Protein AF-A8U1F0-F1 (afdb_monomer_lite)

Structure (mmCIF, N/CA/C/O backbone):
data_AF-A8U1F0-F1
#
_entry.id   AF-A8U1F0-F1
#
loop_
_atom_site.group_PDB
_atom_site.id
_atom_site.type_symb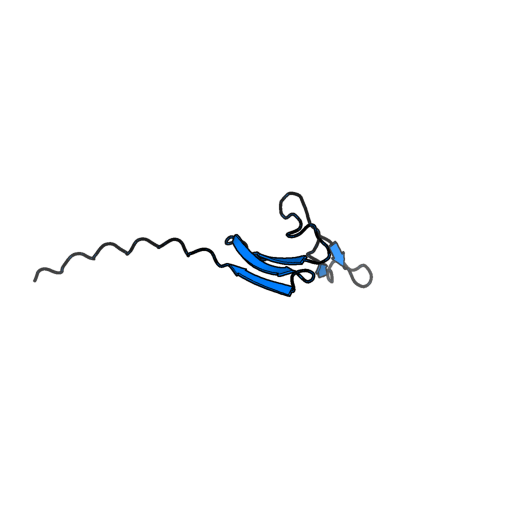ol
_atom_site.label_atom_id
_atom_site.label_alt_id
_atom_site.label_comp_id
_atom_site.label_asym_id
_atom_site.label_entity_id
_atom_site.label_seq_id
_atom_site.pdbx_PDB_ins_code
_atom_site.Cartn_x
_atom_site.Cartn_y
_atom_site.Cartn_z
_atom_site.occupancy
_atom_site.B_iso_or_equiv
_atom_site.auth_seq_id
_atom_site.auth_comp_id
_atom_site.auth_asym_id
_atom_site.auth_atom_id
_atom_site.pdbx_PDB_model_num
ATOM 1 N N . MET A 1 1 ? -9.982 -4.029 8.382 1.00 81.38 1 MET A N 1
ATOM 2 C CA . MET A 1 1 ? -10.314 -2.592 8.506 1.00 81.38 1 MET A CA 1
ATOM 3 C C . MET A 1 1 ? -10.185 -2.200 9.964 1.00 81.38 1 MET A C 1
ATOM 5 O O . MET A 1 1 ? -10.428 -3.063 10.799 1.00 81.38 1 MET A O 1
ATOM 9 N N . LEU A 1 2 ? -9.808 -0.956 10.250 1.00 84.06 2 LEU A N 1
ATOM 10 C CA . LEU A 1 2 ? -9.760 -0.392 11.600 1.00 84.06 2 LEU A CA 1
ATOM 11 C C . LEU A 1 2 ? -10.667 0.847 11.665 1.00 84.06 2 LEU A C 1
ATOM 13 O O . LEU A 1 2 ? -10.755 1.582 10.683 1.00 84.06 2 LEU A O 1
ATOM 17 N N . VAL A 1 3 ? -11.325 1.075 12.801 1.00 87.38 3 VAL A N 1
ATOM 18 C CA . VAL A 1 3 ? -12.086 2.305 13.068 1.00 87.38 3 VAL A CA 1
ATOM 19 C C . VAL A 1 3 ? -11.406 3.039 14.216 1.00 87.38 3 VAL A C 1
ATOM 21 O O . VAL A 1 3 ? -11.185 2.452 15.273 1.00 87.38 3 VAL A O 1
ATOM 24 N N . LEU A 1 4 ? -11.041 4.299 13.994 1.00 87.56 4 LEU A N 1
ATOM 25 C CA . LEU A 1 4 ? -10.505 5.182 15.025 1.00 87.56 4 LEU A CA 1
ATOM 26 C C . LEU A 1 4 ? -11.630 6.065 15.554 1.00 87.56 4 LEU A C 1
ATOM 28 O O . LEU A 1 4 ? -12.207 6.822 14.780 1.00 87.56 4 LEU A O 1
ATOM 32 N N . CYS A 1 5 ? -11.905 5.996 16.854 1.00 90.12 5 CYS A N 1
ATOM 33 C CA . CYS A 1 5 ? -12.924 6.806 17.526 1.00 90.12 5 CYS A CA 1
ATOM 34 C C . CYS A 1 5 ? -12.239 7.760 18.517 1.00 90.12 5 CYS A C 1
ATOM 36 O O . CYS A 1 5 ? -11.919 7.335 19.634 1.00 90.12 5 CYS A O 1
ATOM 38 N N . PRO A 1 6 ? -11.950 9.019 18.136 1.00 86.25 6 PRO A N 1
ATOM 39 C CA . PRO A 1 6 ? -11.367 9.997 19.051 1.00 86.25 6 PRO A CA 1
ATOM 40 C C . PRO A 1 6 ? -12.227 10.135 20.315 1.00 86.25 6 PRO A C 1
ATOM 42 O O . PRO A 1 6 ? -13.442 10.283 20.234 1.00 86.25 6 PRO A O 1
ATOM 45 N N . GLY A 1 7 ? -11.613 10.018 21.496 1.00 89.00 7 GLY A N 1
ATOM 46 C CA . GLY A 1 7 ? -12.337 10.078 22.774 1.00 89.00 7 GLY A CA 1
ATOM 47 C C . GLY A 1 7 ? -13.314 8.921 23.034 1.00 89.00 7 GLY A C 1
ATOM 48 O O . GLY A 1 7 ? -14.079 8.990 23.988 1.00 89.00 7 GLY A O 1
ATOM 49 N N . GLY A 1 8 ? -13.301 7.866 22.212 1.00 86.25 8 GLY A N 1
ATOM 50 C CA . GLY A 1 8 ? -14.215 6.728 22.335 1.00 86.25 8 GLY A CA 1
ATOM 51 C C . GLY A 1 8 ? -15.601 6.951 21.724 1.00 86.25 8 GLY A C 1
ATOM 52 O O . GLY A 1 8 ? -16.433 6.051 21.814 1.00 86.25 8 GLY A O 1
ATOM 53 N N . GLU A 1 9 ? -15.852 8.095 21.074 1.00 89.06 9 GLU A N 1
ATOM 54 C CA . GLU A 1 9 ? -17.129 8.348 20.399 1.00 89.06 9 GLU A CA 1
ATOM 55 C C . GLU A 1 9 ? -17.134 7.742 18.987 1.00 89.06 9 GLU A C 1
ATOM 57 O O . GLU A 1 9 ? -16.414 8.174 18.083 1.00 89.06 9 GLU A O 1
ATOM 62 N N . LEU A 1 10 ? -17.978 6.732 18.793 1.00 88.44 10 LEU A N 1
ATOM 63 C CA . LEU A 1 10 ? -18.225 6.073 17.521 1.00 88.44 10 LEU A CA 1
ATOM 64 C C . LEU A 1 10 ? -18.901 6.979 16.478 1.00 88.44 10 LEU A C 1
ATOM 66 O O . LEU A 1 10 ? -18.619 6.818 15.292 1.00 88.44 10 LEU A O 1
ATOM 70 N N . ASN A 1 11 ? -19.720 7.958 16.877 1.00 91.25 11 ASN A N 1
ATOM 71 C CA . ASN A 1 11 ? -20.295 8.946 15.950 1.00 91.25 11 ASN A CA 1
ATOM 72 C C . ASN A 1 11 ? -19.225 9.836 15.300 1.00 91.25 11 ASN A C 1
ATOM 74 O O . ASN A 1 11 ? -19.485 10.469 14.278 1.00 91.25 11 ASN A O 1
ATOM 78 N N . GLN A 1 12 ? -18.020 9.876 15.873 1.00 88.06 12 GLN A N 1
ATOM 79 C CA . GLN A 1 12 ? -16.850 10.550 15.306 1.00 88.06 12 GLN A CA 1
ATOM 80 C C . GLN A 1 12 ? -15.828 9.557 14.735 1.00 88.06 12 GLN A C 1
ATOM 82 O O . GLN A 1 12 ? -14.672 9.910 14.491 1.00 88.06 12 GLN A O 1
ATOM 87 N N . GLY A 1 13 ? -16.244 8.306 14.527 1.00 85.88 13 GLY A N 1
ATOM 88 C CA . GLY A 1 13 ? -15.403 7.247 14.000 1.00 85.88 13 GLY A CA 1
ATOM 89 C C . GLY A 1 13 ? -14.895 7.556 12.591 1.00 85.88 13 GLY A C 1
ATOM 90 O O . GLY A 1 13 ? -15.668 7.867 11.687 1.00 85.88 13 GLY A O 1
ATOM 91 N N . CYS A 1 14 ? -13.589 7.405 12.380 1.00 85.81 14 CYS A N 1
ATOM 92 C CA . CYS A 1 14 ? -12.955 7.454 11.067 1.00 85.81 14 CYS A CA 1
ATOM 93 C C . CYS A 1 14 ? -12.468 6.059 10.662 1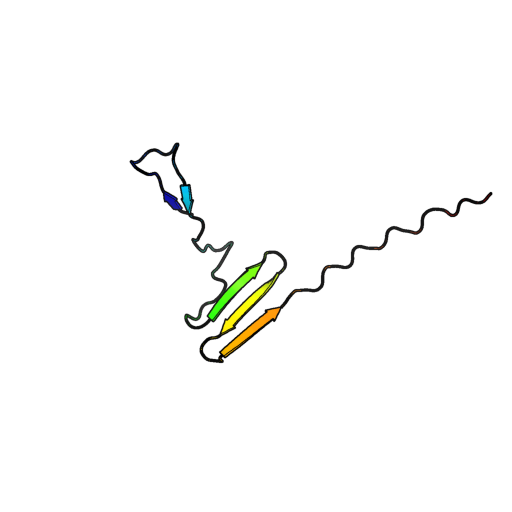.00 85.81 14 CYS A C 1
ATOM 95 O O . CYS A 1 14 ? -11.839 5.345 11.449 1.00 85.81 14 CYS A O 1
ATOM 97 N N . VAL A 1 15 ? -12.752 5.661 9.422 1.00 87.62 15 VAL A N 1
ATOM 98 C CA . VAL A 1 15 ? -12.341 4.362 8.887 1.00 87.62 15 VAL A CA 1
ATOM 99 C C . VAL A 1 15 ? -10.929 4.451 8.319 1.00 87.62 15 VAL A C 1
ATOM 101 O O . VAL A 1 15 ? -10.685 5.130 7.325 1.00 87.62 15 VAL A O 1
ATOM 104 N N . LEU A 1 16 ? -10.018 3.667 8.889 1.00 82.50 16 LEU A N 1
ATOM 105 C CA . LEU A 1 16 ? -8.714 3.384 8.304 1.00 82.50 16 LEU A CA 1
ATOM 106 C C . LEU A 1 16 ? -8.783 2.067 7.524 1.00 82.50 16 LEU A C 1
ATOM 108 O O . LEU A 1 16 ? -8.792 0.954 8.071 1.00 82.50 16 LEU A O 1
ATOM 112 N N . GLY A 1 17 ? -8.862 2.205 6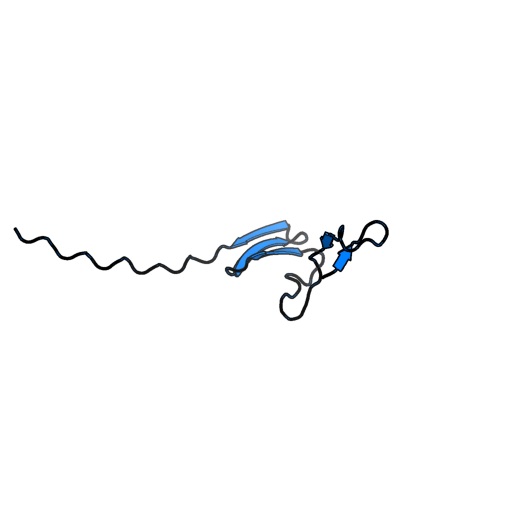.202 1.00 71.81 17 GLY A N 1
ATOM 113 C CA . GLY A 1 17 ? -8.659 1.108 5.264 1.00 71.81 17 GLY A CA 1
ATOM 114 C C . GLY A 1 17 ? -7.166 0.914 5.012 1.00 71.81 17 GLY A C 1
ATOM 115 O O . GLY A 1 17 ? -6.516 1.852 4.581 1.00 71.81 17 GLY A O 1
ATOM 116 N N . ALA A 1 18 ? -6.625 -0.273 5.303 1.00 69.75 18 ALA A N 1
ATOM 117 C CA . ALA A 1 18 ? -5.246 -0.664 4.944 1.00 69.75 18 ALA A CA 1
ATOM 118 C C . ALA A 1 18 ? -4.900 -2.130 5.285 1.00 69.75 18 ALA A C 1
ATOM 120 O O . ALA A 1 18 ? -3.762 -2.551 5.111 1.00 69.75 18 ALA A O 1
ATOM 121 N N . LEU A 1 19 ? -5.841 -2.915 5.824 1.00 82.12 19 LEU A N 1
ATOM 122 C CA . LEU A 1 19 ? -5.541 -4.284 6.245 1.00 82.12 19 LEU A CA 1
ATOM 123 C C . LEU A 1 19 ? -5.763 -5.248 5.084 1.00 82.12 19 LEU A C 1
ATOM 125 O O . LEU A 1 19 ? -6.902 -5.425 4.640 1.00 82.12 19 LEU A O 1
ATOM 129 N N . TYR A 1 20 ? -4.676 -5.878 4.639 1.00 81.56 20 TYR A N 1
ATOM 130 C CA . TYR A 1 20 ? -4.724 -6.965 3.671 1.00 81.56 20 TYR A CA 1
ATOM 131 C C . TYR A 1 20 ? -5.555 -8.131 4.211 1.00 81.56 20 TYR A C 1
ATOM 133 O O . TYR A 1 20 ? -5.549 -8.440 5.404 1.00 81.56 20 TYR A O 1
ATOM 141 N N . ARG A 1 21 ? -6.304 -8.769 3.315 1.00 83.12 21 ARG A N 1
ATOM 142 C CA . ARG A 1 21 ? -7.160 -9.929 3.607 1.00 83.12 21 ARG A CA 1
ATOM 143 C C . ARG A 1 21 ? -7.146 -10.878 2.417 1.00 83.12 21 ARG A C 1
ATOM 145 O O . ARG A 1 21 ? -6.753 -10.470 1.334 1.00 83.12 21 ARG A O 1
ATOM 152 N N . ALA A 1 22 ? -7.667 -12.096 2.562 1.00 82.62 22 ALA A N 1
ATOM 153 C CA . ALA A 1 22 ? -7.722 -13.058 1.452 1.00 82.62 22 ALA A CA 1
ATOM 154 C C . ALA A 1 22 ? -8.369 -12.482 0.171 1.00 82.62 22 ALA A C 1
ATOM 156 O O . ALA A 1 22 ? -7.879 -12.706 -0.928 1.00 82.62 22 ALA A O 1
ATOM 157 N N . ALA A 1 23 ? -9.421 -11.667 0.311 1.00 82.94 23 ALA A N 1
ATOM 158 C CA . ALA A 1 23 ? -10.094 -11.009 -0.815 1.00 82.94 23 ALA A CA 1
ATOM 159 C C . ALA A 1 23 ? -9.369 -9.762 -1.379 1.00 82.94 23 ALA A C 1
ATOM 161 O O . ALA A 1 23 ? -9.829 -9.188 -2.360 1.00 82.94 23 ALA A O 1
ATOM 162 N N . ALA A 1 24 ? -8.303 -9.289 -0.729 1.00 79.75 24 ALA A N 1
ATOM 163 C CA . ALA A 1 24 ? -7.472 -8.158 -1.151 1.00 79.75 24 ALA A CA 1
ATOM 164 C C . ALA A 1 24 ? -6.056 -8.343 -0.560 1.00 79.75 24 ALA A C 1
ATOM 166 O O . ALA A 1 24 ? -5.751 -7.754 0.487 1.00 79.75 24 ALA A O 1
ATOM 167 N N . PRO A 1 25 ? -5.248 -9.250 -1.141 1.00 85.88 25 PRO A N 1
ATOM 168 C CA . PRO A 1 25 ? -3.925 -9.590 -0.625 1.00 85.88 25 PRO A CA 1
ATOM 169 C C . PRO A 1 25 ? -2.920 -8.452 -0.844 1.00 85.88 25 PRO A C 1
ATOM 171 O O . PRO A 1 25 ? -3.195 -7.485 -1.556 1.00 85.88 25 PRO A O 1
ATOM 174 N N . ALA A 1 26 ? -1.743 -8.579 -0.228 1.00 86.31 26 ALA A N 1
ATOM 175 C CA . ALA A 1 26 ? -0.645 -7.648 -0.456 1.00 86.31 26 ALA A CA 1
ATOM 176 C C . ALA A 1 26 ? -0.203 -7.675 -1.938 1.00 86.31 26 ALA A C 1
ATOM 178 O O . ALA A 1 26 ? -0.052 -8.759 -2.501 1.00 86.31 26 ALA A O 1
ATOM 179 N N . PRO A 1 27 ? 0.017 -6.511 -2.579 1.00 82.81 27 PRO A N 1
ATOM 180 C CA . PRO A 1 27 ? 0.384 -6.424 -3.998 1.00 82.81 27 PRO A CA 1
ATOM 181 C C . PRO A 1 27 ? 1.871 -6.718 -4.277 1.00 82.81 27 PRO A C 1
ATOM 183 O O . PRO A 1 27 ? 2.278 -6.803 -5.438 1.00 82.81 27 PRO A O 1
ATOM 186 N N . ALA A 1 28 ? 2.687 -6.842 -3.228 1.00 87.56 28 ALA A N 1
ATOM 187 C CA . ALA A 1 28 ? 4.091 -7.232 -3.277 1.00 87.56 28 ALA A CA 1
ATOM 188 C C . ALA A 1 28 ? 4.482 -7.941 -1.968 1.00 87.56 28 ALA A C 1
ATOM 190 O O . ALA A 1 28 ? 3.896 -7.678 -0.916 1.00 87.56 28 ALA A O 1
ATOM 191 N N . ASP A 1 29 ? 5.478 -8.816 -2.047 1.00 89.25 29 ASP A N 1
ATOM 192 C CA . ASP A 1 29 ? 6.031 -9.626 -0.954 1.00 89.25 29 ASP A CA 1
ATOM 193 C C . ASP A 1 29 ? 7.506 -9.294 -0.644 1.00 89.25 29 ASP A C 1
ATOM 195 O O . ASP A 1 29 ? 8.100 -9.879 0.260 1.00 89.25 29 ASP A O 1
ATOM 199 N N . ARG A 1 30 ? 8.086 -8.316 -1.357 1.00 90.38 30 ARG A N 1
ATOM 200 C CA . ARG A 1 30 ? 9.456 -7.810 -1.178 1.00 90.38 30 ARG A CA 1
ATOM 201 C C . ARG A 1 30 ? 9.458 -6.378 -0.665 1.00 90.38 30 ARG A C 1
ATOM 203 O O . ARG A 1 30 ? 8.748 -5.529 -1.201 1.00 90.38 30 ARG A O 1
ATOM 210 N N . VAL A 1 31 ? 10.299 -6.088 0.328 1.00 90.50 31 VAL A N 1
ATOM 211 C CA . VAL A 1 31 ? 10.377 -4.756 0.953 1.00 90.50 31 VAL A CA 1
ATOM 212 C C . VAL A 1 31 ? 10.919 -3.698 -0.012 1.00 90.50 31 VAL A C 1
ATOM 214 O O . VAL A 1 31 ? 10.568 -2.522 0.083 1.00 90.50 31 VAL A O 1
ATOM 217 N N . GLU A 1 32 ? 11.743 -4.091 -0.979 1.00 94.06 32 GLU A N 1
ATOM 218 C CA . GLU A 1 32 ? 12.358 -3.204 -1.970 1.00 94.06 32 GLU A CA 1
ATOM 219 C C . GLU A 1 32 ? 11.375 -2.767 -3.059 1.00 94.06 32 GLU A C 1
ATOM 221 O O . GLU A 1 32 ? 11.615 -1.768 -3.742 1.00 94.06 32 GLU A O 1
ATOM 226 N N . VAL A 1 33 ? 10.244 -3.467 -3.173 1.00 93.75 33 VAL A N 1
ATOM 227 C CA . VAL A 1 33 ? 9.262 -3.290 -4.237 1.00 93.75 33 VAL A CA 1
ATOM 228 C C . VAL A 1 33 ? 8.034 -2.549 -3.715 1.00 93.75 33 VAL A C 1
ATOM 230 O O . VAL A 1 33 ? 7.246 -3.075 -2.934 1.00 93.75 33 VAL A O 1
ATOM 233 N N . SER A 1 34 ? 7.810 -1.339 -4.223 1.00 92.75 34 SER A N 1
ATOM 234 C CA . SER A 1 34 ? 6.545 -0.623 -4.034 1.00 92.75 34 SER A CA 1
ATOM 235 C C . SER A 1 34 ? 5.627 -0.914 -5.217 1.00 92.75 34 SER A C 1
ATOM 237 O O . SER A 1 34 ? 6.035 -0.722 -6.362 1.00 92.75 34 SER A O 1
ATOM 239 N N . THR A 1 35 ? 4.414 -1.418 -4.972 1.00 95.19 35 THR A N 1
ATOM 240 C CA . THR A 1 35 ? 3.443 -1.745 -6.031 1.00 95.19 35 THR A CA 1
ATOM 241 C C . THR A 1 35 ? 2.049 -1.235 -5.684 1.00 95.19 35 THR A C 1
ATOM 243 O O . THR A 1 35 ? 1.525 -1.534 -4.613 1.00 95.19 35 THR A O 1
ATOM 246 N N . THR A 1 36 ? 1.421 -0.554 -6.642 1.00 94.06 36 THR A N 1
ATOM 247 C CA . THR A 1 36 ? -0.016 -0.259 -6.654 1.00 94.06 36 THR A CA 1
ATOM 248 C C . THR A 1 36 ? -0.667 -1.078 -7.762 1.00 94.06 36 THR A C 1
ATOM 250 O O . THR A 1 36 ? -0.201 -1.033 -8.899 1.00 94.06 36 THR A O 1
ATOM 253 N N . VAL A 1 37 ? -1.737 -1.810 -7.441 1.00 93.19 37 VAL A N 1
ATOM 254 C CA . VAL A 1 37 ? -2.557 -2.555 -8.412 1.00 93.19 37 VAL A CA 1
ATOM 255 C C . VAL A 1 37 ? -3.977 -2.002 -8.379 1.00 93.19 37 VAL A C 1
ATOM 257 O O . VAL A 1 37 ? -4.575 -1.880 -7.308 1.00 93.19 37 VAL A O 1
ATOM 260 N N . TRP A 1 38 ? -4.517 -1.667 -9.546 1.00 92.25 38 TRP A N 1
ATOM 261 C CA . TRP A 1 38 ? -5.881 -1.172 -9.704 1.00 92.25 38 TRP A CA 1
ATOM 262 C C . TRP A 1 38 ? -6.849 -2.298 -10.085 1.00 92.25 38 TRP A C 1
ATOM 264 O O . TRP A 1 38 ? -6.459 -3.387 -10.501 1.00 92.25 38 TRP A O 1
ATOM 274 N N . LYS A 1 39 ? -8.153 -2.045 -9.910 1.00 90.12 39 LYS A N 1
ATOM 275 C CA . LYS A 1 39 ? -9.225 -3.043 -10.097 1.00 90.12 39 LYS A CA 1
ATOM 276 C C . LYS A 1 39 ? -9.323 -3.576 -11.532 1.00 90.12 39 LYS A C 1
ATOM 278 O O . LYS A 1 39 ? -9.805 -4.684 -11.740 1.00 90.12 39 LYS A O 1
ATOM 283 N N . ASP A 1 40 ? -8.907 -2.780 -12.505 1.00 89.56 40 ASP A N 1
ATOM 284 C CA . ASP A 1 40 ? -8.847 -3.149 -13.920 1.00 89.56 40 ASP A CA 1
ATOM 285 C C . ASP A 1 40 ? -7.620 -4.009 -14.269 1.00 89.56 40 ASP A C 1
ATOM 287 O O . ASP A 1 40 ? -7.468 -4.416 -15.418 1.00 89.56 40 ASP A O 1
ATOM 291 N N . GLY A 1 41 ? -6.765 -4.306 -13.287 1.00 90.62 41 GLY A N 1
ATOM 292 C CA . GLY A 1 41 ? -5.532 -5.062 -13.467 1.00 90.62 41 GLY A CA 1
ATOM 293 C C . GLY A 1 41 ? -4.336 -4.204 -13.877 1.00 90.62 41 GLY A C 1
ATOM 294 O O . GLY A 1 41 ? -3.247 -4.753 -14.031 1.00 90.62 41 GLY A O 1
ATOM 295 N N . ALA A 1 42 ? -4.493 -2.883 -14.027 1.00 94.38 42 ALA A N 1
ATOM 296 C CA . ALA A 1 42 ? -3.347 -1.998 -14.200 1.00 94.38 42 ALA A CA 1
ATOM 297 C C . ALA A 1 42 ? -2.442 -2.040 -12.967 1.00 94.38 42 ALA A C 1
ATOM 299 O O . ALA A 1 42 ? -2.911 -2.226 -11.837 1.00 94.38 42 ALA A O 1
ATOM 300 N N . PHE A 1 43 ? -1.144 -1.818 -13.166 1.00 96.00 43 PHE A N 1
ATOM 301 C CA . PHE A 1 43 ? -0.207 -1.708 -12.055 1.00 96.00 43 PHE A CA 1
ATOM 302 C C . PHE A 1 43 ? 0.902 -0.691 -12.309 1.00 96.00 43 PHE A C 1
ATOM 304 O O . PHE A 1 43 ? 1.346 -0.467 -13.436 1.00 96.00 43 PHE A O 1
ATOM 311 N N . ALA A 1 44 ? 1.375 -0.104 -11.214 1.00 96.56 44 ALA A N 1
ATOM 312 C CA . ALA A 1 44 ? 2.577 0.709 -11.160 1.00 96.56 44 ALA A CA 1
ATOM 313 C C . ALA A 1 44 ? 3.507 0.101 -10.115 1.00 96.56 44 ALA A C 1
ATOM 315 O O . ALA A 1 44 ? 3.093 -0.144 -8.979 1.00 96.56 44 ALA A O 1
ATOM 316 N N . ARG A 1 45 ? 4.756 -0.156 -10.501 1.00 97.00 45 ARG A N 1
ATOM 317 C CA . ARG A 1 45 ? 5.759 -0.792 -9.650 1.00 97.00 45 ARG A CA 1
ATOM 318 C C . ARG A 1 45 ? 7.078 -0.038 -9.715 1.00 97.00 45 ARG A C 1
ATOM 320 O O . ARG A 1 45 ? 7.562 0.269 -10.801 1.00 97.00 45 ARG A O 1
ATOM 327 N N . TYR A 1 46 ? 7.679 0.176 -8.551 1.00 96.75 46 TYR A N 1
ATOM 328 C CA . TYR A 1 46 ? 9.064 0.609 -8.421 1.00 96.75 46 TYR A CA 1
ATOM 329 C C . TYR A 1 46 ? 9.871 -0.464 -7.689 1.00 96.75 46 TYR A C 1
ATOM 331 O O . TYR A 1 46 ? 9.540 -0.811 -6.556 1.00 96.75 46 TYR A O 1
ATOM 339 N N . ASP A 1 47 ? 10.897 -0.991 -8.353 1.00 94.69 47 ASP A N 1
ATOM 340 C CA . ASP A 1 47 ? 11.894 -1.895 -7.779 1.00 94.69 47 ASP A CA 1
ATOM 341 C C . ASP A 1 47 ? 13.146 -1.081 -7.439 1.00 94.69 47 ASP A C 1
ATOM 343 O O . ASP A 1 47 ? 13.803 -0.541 -8.335 1.00 94.69 47 ASP A O 1
ATOM 347 N N . ARG A 1 48 ? 13.449 -0.966 -6.141 1.00 94.62 48 ARG A N 1
ATOM 348 C CA . ARG A 1 48 ? 14.598 -0.194 -5.658 1.00 94.62 48 ARG A CA 1
ATOM 349 C C . ARG A 1 48 ? 15.937 -0.874 -5.918 1.00 94.62 48 ARG A C 1
ATOM 351 O O . ARG A 1 48 ? 16.901 -0.150 -6.127 1.00 94.62 48 ARG A O 1
ATOM 358 N N . ASP A 1 49 ? 15.989 -2.204 -5.947 1.00 94.06 49 ASP A N 1
ATOM 359 C CA . ASP A 1 49 ? 17.238 -2.941 -6.179 1.00 94.06 49 ASP A CA 1
ATOM 360 C C . ASP A 1 49 ? 17.662 -2.831 -7.640 1.00 94.06 49 ASP A C 1
ATOM 362 O O . ASP A 1 49 ? 18.821 -2.576 -7.957 1.00 94.06 49 ASP A O 1
ATOM 366 N N . GLY A 1 50 ? 16.694 -3.004 -8.542 1.00 93.56 50 GLY A N 1
ATOM 367 C CA . GLY A 1 50 ? 16.919 -2.882 -9.979 1.00 93.56 50 GLY A CA 1
ATOM 368 C C . GLY A 1 50 ? 16.878 -1.445 -10.497 1.00 93.56 50 GLY A C 1
ATOM 369 O O . GLY A 1 50 ? 17.152 -1.230 -11.671 1.00 93.56 50 GLY A O 1
ATOM 370 N N . HIS A 1 51 ? 16.493 -0.467 -9.669 1.00 93.38 51 HIS A N 1
ATOM 371 C CA . HIS A 1 51 ? 16.194 0.910 -10.084 1.00 93.38 51 HIS A CA 1
ATOM 372 C C . HIS A 1 51 ? 15.217 0.999 -11.270 1.00 93.38 51 HIS A C 1
ATOM 374 O O . HIS A 1 51 ? 15.317 1.880 -12.126 1.00 93.38 51 HIS A O 1
ATOM 380 N N . HIS A 1 52 ? 14.243 0.092 -11.325 1.00 96.62 52 HIS A N 1
ATOM 381 C CA . HIS A 1 52 ? 13.306 -0.007 -12.437 1.00 96.62 52 HIS A CA 1
ATOM 382 C C . HIS A 1 52 ? 11.919 0.488 -12.035 1.00 96.62 52 HIS A C 1
ATOM 384 O O . HIS A 1 52 ? 11.323 0.018 -11.066 1.00 96.62 52 HIS A O 1
ATOM 390 N N . TYR A 1 53 ? 11.376 1.407 -12.833 1.00 96.38 53 TYR A N 1
ATOM 391 C CA . TYR A 1 53 ? 9.980 1.823 -12.750 1.00 96.38 53 TYR A CA 1
ATOM 392 C C . TYR A 1 53 ? 9.189 1.214 -13.910 1.00 96.38 53 TYR A C 1
ATOM 394 O O . TYR A 1 53 ? 9.585 1.342 -15.068 1.00 96.38 53 TYR A O 1
ATOM 402 N N . ARG A 1 54 ? 8.069 0.551 -13.609 1.00 96.62 54 ARG A N 1
ATOM 403 C CA . ARG A 1 54 ? 7.177 -0.046 -14.610 1.00 96.62 54 ARG A CA 1
ATOM 404 C C . ARG A 1 54 ? 5.743 0.411 -14.383 1.00 96.62 54 ARG A C 1
ATOM 406 O O . ARG A 1 54 ? 5.221 0.285 -13.278 1.00 96.62 54 ARG A O 1
ATOM 413 N N . LEU A 1 55 ? 5.115 0.877 -15.457 1.00 96.38 55 LEU A N 1
ATOM 414 C CA . LEU A 1 55 ? 3.690 1.169 -15.541 1.00 96.38 55 LEU A CA 1
ATOM 415 C C . LEU A 1 55 ? 3.100 0.323 -16.667 1.00 96.38 55 LEU A C 1
ATOM 417 O O . LEU A 1 55 ? 3.556 0.418 -17.805 1.00 96.38 55 LEU A O 1
ATOM 421 N N . GLU A 1 56 ? 2.099 -0.489 -16.350 1.00 96.25 56 GLU A N 1
ATOM 422 C CA . GLU A 1 56 ? 1.385 -1.304 -17.329 1.00 96.25 56 GLU A CA 1
ATOM 423 C C . GLU A 1 56 ? -0.119 -1.089 -17.172 1.00 96.25 56 GLU A C 1
ATOM 425 O O . GLU A 1 56 ? -0.666 -1.163 -16.069 1.00 96.25 56 GLU A O 1
ATOM 430 N N . VAL A 1 57 ? -0.779 -0.798 -18.291 1.00 94.69 57 VAL A N 1
ATOM 431 C CA . VAL A 1 57 ? -2.218 -0.551 -18.356 1.00 94.69 57 VAL A CA 1
ATOM 432 C C . VAL A 1 57 ? -2.809 -1.527 -19.374 1.00 94.69 57 VAL A C 1
ATOM 434 O O . VAL A 1 57 ? -2.479 -1.423 -20.559 1.00 94.69 57 VAL A O 1
ATOM 437 N N . PRO A 1 58 ? -3.661 -2.477 -18.948 1.00 91.56 58 PRO A N 1
ATOM 438 C CA . PRO A 1 58 ? -4.344 -3.381 -19.859 1.00 91.56 58 PRO A CA 1
ATOM 439 C C . PRO A 1 58 ? -5.143 -2.611 -20.910 1.00 91.56 58 PRO A C 1
ATOM 441 O O . PRO A 1 58 ? -5.769 -1.587 -20.620 1.00 91.56 58 PRO A O 1
ATOM 444 N N . ALA A 1 59 ? -5.157 -3.118 -22.143 1.00 85.00 59 ALA A N 1
ATOM 445 C CA . ALA A 1 59 ? -6.003 -2.549 -23.181 1.00 85.00 59 ALA A CA 1
ATOM 446 C C . ALA A 1 59 ? -7.472 -2.611 -22.737 1.00 85.00 59 ALA A C 1
ATOM 448 O O . ALA A 1 59 ? -7.967 -3.658 -22.312 1.00 85.00 59 ALA A O 1
ATOM 449 N N . ARG A 1 60 ? -8.189 -1.490 -22.861 1.00 73.62 60 ARG A N 1
ATOM 450 C CA . ARG A 1 60 ? -9.629 -1.466 -22.601 1.00 73.62 60 ARG A CA 1
ATOM 451 C C . ARG A 1 60 ? -10.314 -2.472 -23.537 1.00 73.62 60 ARG A C 1
ATOM 453 O O . ARG A 1 60 ? -10.036 -2.442 -24.739 1.00 73.62 60 ARG A O 1
ATOM 460 N N . PRO A 1 61 ? -11.255 -3.301 -23.052 1.00 64.44 61 PRO A N 1
ATOM 461 C CA . PRO A 1 61 ? -12.094 -4.095 -23.937 1.00 64.44 61 PRO A CA 1
ATOM 462 C C . PRO A 1 61 ? -12.779 -3.166 -24.943 1.00 64.44 61 PRO A C 1
ATOM 464 O O . PRO A 1 61 ? -13.424 -2.186 -24.554 1.00 64.44 61 PRO A O 1
ATOM 467 N N . ARG A 1 62 ? -12.611 -3.436 -26.242 1.00 65.94 62 ARG A N 1
ATOM 468 C CA . ARG A 1 62 ? -13.270 -2.660 -27.295 1.00 65.94 62 ARG A CA 1
ATOM 469 C C . ARG A 1 62 ? -14.775 -2.836 -27.118 1.00 65.94 62 ARG A C 1
ATOM 471 O O . ARG A 1 62 ? -15.291 -3.934 -27.299 1.00 65.94 62 ARG A O 1
ATOM 478 N N . HIS A 1 63 ? -15.474 -1.767 -26.745 1.00 68.69 63 HIS A N 1
ATOM 479 C CA . HIS A 1 63 ? -16.932 -1.775 -26.780 1.00 68.69 63 HIS A CA 1
ATOM 480 C C . HIS A 1 63 ? -17.349 -2.019 -28.240 1.00 68.69 63 HIS A C 1
ATOM 482 O O . HIS A 1 63 ? -16.787 -1.361 -29.126 1.00 68.69 63 HIS A O 1
ATOM 488 N N . PRO A 1 64 ? -18.273 -2.953 -28.532 1.00 70.56 64 PRO A N 1
ATOM 489 C CA . PRO A 1 64 ? -18.763 -3.125 -29.892 1.00 70.56 64 PRO A CA 1
ATOM 490 C C . PRO A 1 64 ? -19.290 -1.779 -30.398 1.00 70.56 64 PRO A C 1
ATOM 492 O O . PRO A 1 64 ? -19.983 -1.062 -29.671 1.00 70.56 64 PRO A O 1
ATOM 495 N N . SER A 1 65 ? -18.908 -1.397 -31.621 1.00 69.56 65 SER A N 1
ATOM 496 C CA . SER A 1 65 ? -19.501 -0.219 -32.256 1.00 69.56 65 SER A CA 1
ATOM 497 C C . SER A 1 65 ? -21.015 -0.425 -32.291 1.00 69.56 65 SER A C 1
ATOM 499 O O . SER A 1 65 ? -21.439 -1.529 -32.646 1.00 69.56 65 SER A O 1
ATOM 501 N N . PRO A 1 66 ? -21.835 0.584 -31.945 1.00 76.19 66 PRO A N 1
ATOM 502 C CA . PRO A 1 66 ? -23.262 0.495 -32.208 1.00 76.19 66 PRO A CA 1
ATOM 503 C C . PRO A 1 66 ? -23.461 0.165 -33.693 1.00 76.19 66 PRO A C 1
ATOM 505 O O . PRO A 1 66 ? -22.726 0.672 -34.550 1.00 76.19 66 PRO A O 1
ATOM 508 N N . ALA A 1 67 ? -24.397 -0.744 -33.976 1.00 76.69 67 ALA A N 1
ATOM 509 C CA . ALA A 1 67 ? -24.751 -1.113 -35.340 1.00 76.69 67 ALA A CA 1
ATOM 510 C C . ALA A 1 67 ? -25.114 0.158 -36.131 1.00 76.69 67 ALA A C 1
ATOM 512 O O . ALA A 1 67 ? -25.718 1.069 -35.551 1.00 76.69 67 ALA A O 1
ATOM 513 N N . PRO A 1 68 ? -24.747 0.254 -37.422 1.00 78.19 68 PRO A N 1
ATOM 514 C CA . PRO A 1 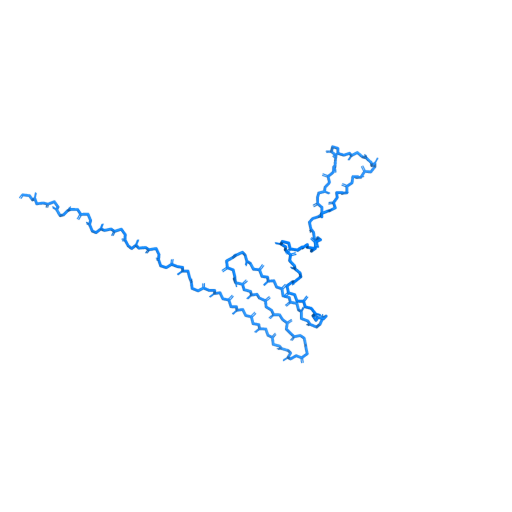68 ? -25.155 1.388 -38.237 1.00 78.19 68 PRO A CA 1
ATOM 515 C C . PRO A 1 68 ? -26.683 1.503 -38.197 1.00 78.19 68 PRO A C 1
ATOM 517 O O . PRO A 1 68 ? -27.394 0.525 -38.433 1.00 78.19 68 PRO A O 1
ATOM 520 N N . GLY A 1 69 ? -27.181 2.688 -37.831 1.00 77.12 69 GLY A N 1
ATOM 521 C CA . GLY A 1 69 ? -28.615 2.969 -37.824 1.00 77.12 69 GLY A CA 1
ATOM 522 C C . GLY A 1 69 ? -29.209 2.796 -39.227 1.00 77.12 69 GLY A C 1
ATOM 523 O O . GLY A 1 69 ? -28.478 2.932 -40.213 1.00 77.12 69 GLY A O 1
ATOM 524 N N . PRO A 1 70 ? -30.513 2.489 -39.343 1.00 74.81 70 PRO A N 1
ATOM 525 C CA . PRO A 1 70 ? -31.137 2.283 -40.643 1.00 74.81 70 PRO A CA 1
ATOM 526 C C . PRO A 1 70 ? -30.958 3.531 -41.513 1.00 74.81 70 PRO A C 1
ATOM 528 O O . PRO A 1 70 ? -31.226 4.655 -41.076 1.00 74.81 70 PRO A O 1
ATOM 531 N N . SER A 1 71 ? -30.487 3.332 -42.744 1.00 75.00 71 SER A N 1
ATOM 532 C CA . SER A 1 71 ? -30.419 4.390 -43.745 1.00 75.00 71 SER A CA 1
ATOM 533 C C . SER A 1 71 ? -31.832 4.928 -43.974 1.00 75.00 71 SER A C 1
ATOM 535 O O . SER A 1 71 ? -32.735 4.184 -44.350 1.00 75.00 71 SER A O 1
ATOM 537 N N . ARG A 1 72 ? -32.050 6.226 -43.723 1.00 64.25 72 ARG A N 1
ATOM 538 C CA . ARG A 1 72 ? -33.299 6.895 -44.110 1.00 64.25 72 ARG A CA 1
ATOM 539 C C . ARG A 1 72 ? -33.364 6.888 -45.636 1.00 64.25 72 ARG A C 1
ATOM 541 O O . ARG A 1 72 ? -32.689 7.685 -46.278 1.00 64.25 72 ARG A O 1
ATOM 548 N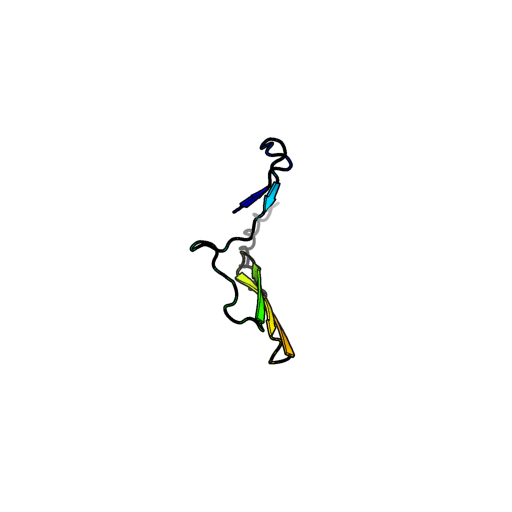 N . THR A 1 73 ? -34.127 5.962 -46.204 1.00 70.00 73 THR A N 1
ATOM 549 C CA . THR A 1 73 ? -34.528 6.016 -47.611 1.00 70.00 73 THR A CA 1
ATOM 550 C C . THR A 1 73 ? -35.608 7.088 -47.730 1.00 70.00 73 THR A C 1
ATOM 552 O O . THR A 1 73 ? -36.602 7.038 -47.001 1.00 70.00 73 THR A O 1
ATOM 555 N N . GLY A 1 74 ? -35.330 8.108 -48.543 1.00 64.75 74 GLY A N 1
ATOM 556 C CA . GLY 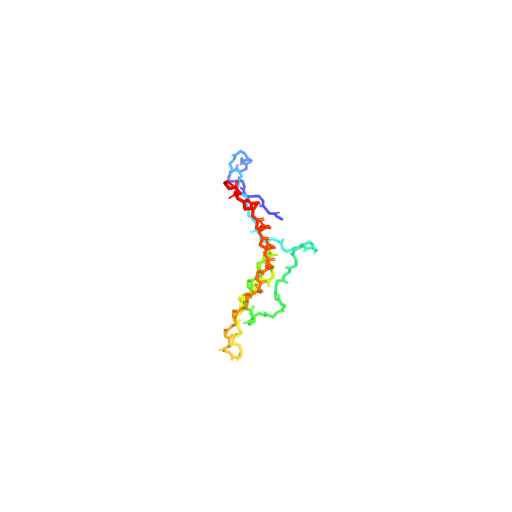A 1 74 ? -36.302 9.119 -48.963 1.00 64.75 74 GLY A CA 1
ATOM 557 C C . GLY A 1 74 ? -37.131 8.657 -50.149 1.00 64.75 74 GLY A C 1
ATOM 558 O O . GLY A 1 74 ? -36.854 7.551 -50.667 1.00 64.75 74 GLY A O 1
#

pLDDT: mean 85.63, std 9.21, range [64.25, 97.0]

Secondary structure (DSSP, 8-state):
-EEE-GGG-GGG-EEE----BTTB--S-S-TTEEEEE-TTS-EEEEETTTTEEEEE-PPPP-PPPPPPPPP---

Sequence (74 aa):
MLVLCPGGELNQGCVLGALYRAAAPAPADRVEVSTTVWKDGAFARYDRDGHHYRLEVPARPRHPSPAPGPSRTG

Radius of gyration: 22.6 Å; chains: 1; bounding box: 54×24×72 Å

Foldseek 3Di:
DDWDDVVPDPVRIDDDPDDADPVRHDPDDDPQKDKDADPQRWIWIARNVVRDTDTDDDDDDDDPDPDPDDDPDD